Protein AF-A0A3D3F294-F1 (afdb_monomer_lite)

Sequence (96 aa):
ICTREPGGTPIAEAIRRILLDPLCAEMLPETELLLYNASRAQHTGELILPALQAGKIVISDRYYDSTYAYQGAARSLDYAVIDSLTAFATFNTEPD

Secondary structure (DSSP, 8-state):
-EEESS-SSHHHHHHHHHHT-GGGTT--HHHHHHHHHHHHHHHIIIIIHHHHHTT---EEE--THHHIIIIIITT---HHHHHHHHHHHTTT----

Foldseek 3Di:
DEEEPCDRDPVSVVLVCCLPPPVNVVDDLVNNLLSRLVSLLCNQVVPVVVCVVVVHDYHYHDDLVVCCVCSCPVVVDDPVVSVVSRCVSNVVDDDD

Radius of gyration: 13.17 Å; chains: 1; bounding box: 28×28×33 Å

Structure (mmCIF, N/CA/C/O backbone):
data_AF-A0A3D3F294-F1
#
_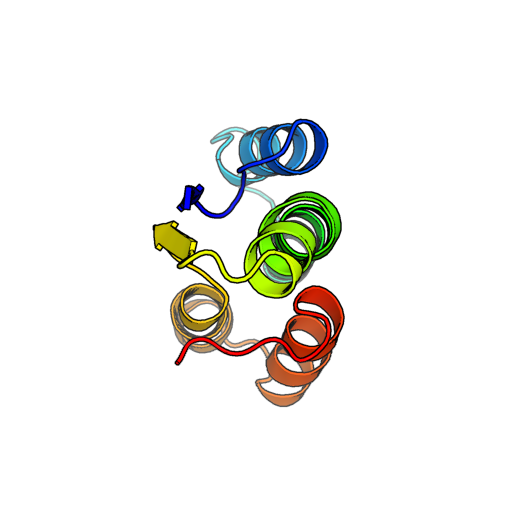entry.id   AF-A0A3D3F294-F1
#
loop_
_atom_site.group_PDB
_atom_site.id
_atom_site.type_symbol
_atom_site.label_atom_id
_atom_site.label_alt_id
_atom_site.label_comp_id
_atom_site.label_asym_id
_atom_site.label_entity_id
_atom_site.label_seq_id
_atom_site.pdbx_PDB_ins_code
_atom_site.Cartn_x
_atom_site.Cartn_y
_atom_site.Cartn_z
_atom_site.occupancy
_atom_site.B_iso_or_equiv
_atom_site.auth_seq_id
_atom_site.auth_comp_id
_atom_site.auth_asym_id
_atom_site.auth_atom_id
_atom_site.pdbx_PDB_model_num
ATOM 1 N N . ILE A 1 1 ? -14.217 3.262 8.935 1.00 94.25 1 ILE A N 1
ATOM 2 C CA . ILE A 1 1 ? -13.457 4.394 8.364 1.00 94.25 1 ILE A CA 1
ATOM 3 C C . ILE A 1 1 ? -13.240 4.131 6.886 1.00 94.25 1 ILE A C 1
ATOM 5 O O . ILE A 1 1 ? -13.120 2.969 6.520 1.00 94.25 1 ILE A O 1
ATOM 9 N N . CYS A 1 2 ? -13.222 5.178 6.065 1.00 97.12 2 CYS A N 1
ATOM 10 C CA . CYS A 1 2 ? -12.900 5.064 4.644 1.00 97.12 2 CYS A CA 1
ATOM 11 C C . CYS A 1 2 ? -11.515 5.666 4.399 1.00 97.12 2 CYS A C 1
ATOM 13 O O . CYS A 1 2 ? -11.236 6.753 4.905 1.00 97.12 2 CYS A O 1
ATOM 15 N N . THR A 1 3 ? -10.663 4.966 3.659 1.00 97.81 3 THR A N 1
ATOM 16 C CA . THR A 1 3 ? -9.283 5.374 3.354 1.00 97.81 3 THR A CA 1
ATOM 17 C C . THR A 1 3 ? -8.861 4.876 1.960 1.00 97.81 3 THR A C 1
ATOM 19 O O . THR A 1 3 ? -9.695 4.324 1.242 1.00 97.81 3 THR A O 1
ATOM 22 N N . ARG A 1 4 ? -7.611 5.107 1.532 1.00 97.31 4 ARG A N 1
ATOM 23 C CA . ARG A 1 4 ? -7.096 4.671 0.221 1.00 97.31 4 ARG A CA 1
ATOM 24 C C . ARG A 1 4 ? -5.584 4.458 0.184 1.00 97.31 4 ARG A C 1
ATOM 26 O O . ARG A 1 4 ? -4.848 5.166 0.869 1.00 97.31 4 ARG A O 1
ATOM 33 N N . GLU A 1 5 ? -5.125 3.609 -0.736 1.00 95.94 5 GLU A N 1
ATOM 34 C CA . GLU A 1 5 ? -3.700 3.400 -1.026 1.00 95.94 5 GLU A CA 1
ATOM 35 C C . GLU A 1 5 ? -3.287 3.746 -2.470 1.00 95.94 5 GLU A C 1
ATOM 37 O O . GLU A 1 5 ? -4.081 3.611 -3.406 1.00 95.94 5 GLU A O 1
ATOM 42 N N . PRO A 1 6 ? -2.030 4.193 -2.684 1.00 96.69 6 PRO A N 1
ATOM 43 C CA . PRO A 1 6 ? -1.080 4.663 -1.666 1.00 96.69 6 PRO A CA 1
ATOM 44 C C . PRO A 1 6 ? -1.589 5.980 -1.064 1.00 96.69 6 PRO A C 1
ATOM 46 O O . PRO A 1 6 ? -2.192 6.773 -1.791 1.00 96.69 6 PRO A O 1
ATOM 49 N N . GLY A 1 7 ? -1.394 6.217 0.237 1.00 97.19 7 GLY A N 1
ATOM 50 C CA . GLY A 1 7 ? -1.929 7.398 0.928 1.00 97.19 7 GLY A CA 1
ATOM 51 C C . GLY A 1 7 ? -2.573 7.114 2.286 1.00 97.19 7 GLY A C 1
ATOM 52 O O . GLY A 1 7 ? -2.239 6.139 2.945 1.00 97.19 7 GLY A O 1
ATOM 53 N N . GLY A 1 8 ? -3.466 8.004 2.725 1.00 96.62 8 GLY A N 1
ATOM 54 C CA . GLY A 1 8 ? -4.246 7.839 3.963 1.00 96.62 8 GLY A CA 1
ATOM 55 C C . GLY A 1 8 ? -3.614 8.446 5.223 1.00 96.62 8 GLY A C 1
ATOM 56 O O . GLY A 1 8 ? -4.324 8.714 6.188 1.00 96.62 8 GLY A O 1
ATOM 57 N N . THR A 1 9 ? -2.314 8.753 5.204 1.00 98.06 9 THR A N 1
ATOM 58 C CA . THR A 1 9 ? -1.602 9.477 6.278 1.00 98.06 9 THR A CA 1
ATOM 59 C C . THR A 1 9 ? -0.636 10.512 5.690 1.00 98.06 9 THR A C 1
ATOM 61 O O . THR A 1 9 ? -0.275 10.398 4.516 1.00 98.06 9 THR A O 1
ATOM 64 N N . PRO A 1 10 ? -0.175 11.528 6.450 1.00 98.44 10 PRO A N 1
ATOM 65 C CA . PRO A 1 10 ? 0.700 12.574 5.909 1.00 98.44 10 PRO A CA 1
ATOM 66 C C . PRO A 1 10 ? 1.975 12.047 5.230 1.00 98.44 10 PRO A C 1
ATOM 68 O O . PRO A 1 10 ? 2.349 12.528 4.158 1.00 98.44 10 PRO A O 1
ATOM 71 N N . ILE A 1 11 ? 2.618 11.034 5.820 1.00 98.56 11 ILE A N 1
ATOM 72 C CA . ILE A 1 11 ? 3.808 10.384 5.249 1.00 98.56 11 ILE A CA 1
ATOM 73 C C . ILE A 1 11 ? 3.426 9.545 4.021 1.00 98.56 11 ILE A C 1
ATOM 75 O O . ILE A 1 11 ? 4.072 9.656 2.978 1.00 98.56 11 ILE A O 1
ATOM 79 N N . ALA A 1 12 ? 2.345 8.762 4.092 1.00 98.38 12 ALA A N 1
ATOM 80 C CA . ALA A 1 12 ? 1.893 7.952 2.965 1.00 98.38 12 ALA A CA 1
ATOM 81 C C . ALA A 1 12 ? 1.478 8.811 1.751 1.00 98.38 12 ALA A C 1
ATOM 83 O O . ALA A 1 12 ? 1.748 8.432 0.611 1.00 98.38 12 ALA A O 1
ATOM 84 N N . GLU A 1 13 ? 0.893 9.994 1.976 1.00 98.44 13 GLU A N 1
ATOM 85 C CA . GLU A 1 13 ? 0.581 10.978 0.930 1.00 98.44 13 GLU A CA 1
ATOM 86 C C . GLU A 1 13 ? 1.839 11.618 0.330 1.00 98.44 13 GLU A C 1
ATOM 88 O O . GLU A 1 13 ? 1.862 11.928 -0.862 1.00 98.44 13 GLU A O 1
ATOM 93 N N . ALA A 1 14 ? 2.902 11.809 1.117 1.00 98.50 14 ALA A N 1
ATOM 94 C CA . ALA A 1 14 ? 4.180 12.271 0.582 1.00 98.50 14 ALA A CA 1
ATOM 95 C C . ALA A 1 14 ? 4.792 11.249 -0.379 1.00 98.50 14 ALA A C 1
ATOM 97 O O . ALA A 1 14 ? 5.236 11.621 -1.463 1.00 98.50 14 ALA A O 1
ATOM 98 N N . ILE A 1 15 ? 4.727 9.967 -0.022 1.00 98.38 15 ILE A N 1
ATOM 99 C CA . ILE A 1 15 ? 5.181 8.875 -0.885 1.00 98.38 15 ILE A CA 1
ATOM 100 C C . ILE A 1 15 ? 4.308 8.772 -2.144 1.00 98.38 15 ILE A C 1
ATOM 102 O O . ILE A 1 15 ? 4.837 8.660 -3.249 1.00 98.38 15 ILE A O 1
ATOM 106 N N . ARG A 1 16 ? 2.978 8.891 -2.008 1.00 97.88 16 ARG A N 1
ATOM 107 C CA . ARG A 1 16 ? 2.047 8.907 -3.150 1.00 97.88 16 ARG A CA 1
ATOM 108 C C . ARG A 1 16 ? 2.429 9.959 -4.189 1.00 97.88 16 ARG A C 1
ATOM 110 O O . ARG A 1 16 ? 2.330 9.678 -5.378 1.00 97.88 16 ARG A O 1
ATOM 117 N N . ARG A 1 17 ? 2.833 11.160 -3.760 1.00 97.81 17 ARG A N 1
ATOM 118 C CA . ARG A 1 17 ? 3.232 12.222 -4.696 1.00 97.81 17 ARG A CA 1
ATOM 119 C C . ARG A 1 17 ? 4.387 11.782 -5.588 1.00 97.81 17 ARG A C 1
ATOM 121 O O . ARG A 1 17 ? 4.307 12.027 -6.777 1.00 97.81 17 ARG A O 1
ATOM 128 N N . ILE A 1 18 ? 5.385 11.092 -5.037 1.00 97.31 18 ILE A N 1
ATOM 129 C CA . ILE A 1 18 ? 6.527 10.566 -5.802 1.00 97.31 18 ILE A CA 1
ATOM 130 C C . ILE A 1 18 ? 6.067 9.460 -6.761 1.00 97.31 18 ILE A C 1
ATOM 132 O O . ILE A 1 18 ? 6.414 9.477 -7.934 1.00 97.31 18 ILE A O 1
ATOM 136 N N . LEU A 1 19 ? 5.245 8.521 -6.277 1.00 95.44 19 LEU A N 1
ATOM 137 C CA . LEU A 1 19 ? 4.745 7.394 -7.078 1.00 95.44 19 LEU A CA 1
ATOM 138 C C . LEU A 1 19 ? 3.899 7.820 -8.285 1.00 95.44 19 LEU A C 1
ATOM 140 O O . LEU A 1 19 ? 3.817 7.083 -9.262 1.00 95.44 19 LEU A O 1
ATOM 144 N N . LEU A 1 20 ? 3.221 8.965 -8.196 1.00 95.06 20 LEU A N 1
ATOM 145 C CA . LEU A 1 20 ? 2.318 9.458 -9.238 1.00 95.06 20 LEU A CA 1
ATOM 146 C C . LEU A 1 20 ? 2.883 10.652 -10.011 1.00 95.06 20 LEU A C 1
ATOM 148 O O . LEU A 1 20 ? 2.167 11.205 -10.846 1.00 95.06 20 LEU A O 1
ATOM 152 N N . ASP A 1 21 ? 4.121 11.063 -9.731 1.00 96.62 21 ASP A N 1
ATOM 153 C CA . ASP A 1 21 ? 4.774 12.149 -10.453 1.00 96.62 21 ASP A CA 1
ATOM 154 C C . ASP A 1 21 ? 5.214 11.655 -11.843 1.00 96.62 21 ASP A C 1
ATOM 156 O O . ASP A 1 21 ? 6.078 10.777 -11.935 1.00 96.62 21 ASP A O 1
ATOM 160 N N . PRO A 1 22 ? 4.673 12.210 -12.946 1.00 92.75 22 PRO A N 1
ATOM 161 C CA . PRO A 1 22 ? 5.097 11.843 -14.295 1.00 92.75 22 PRO A CA 1
ATOM 162 C C . PRO A 1 22 ? 6.571 12.155 -14.578 1.00 92.75 22 PRO A C 1
ATOM 164 O O . PRO A 1 22 ? 7.132 11.606 -15.525 1.00 92.75 22 PRO A O 1
ATOM 167 N N . LEU A 1 23 ? 7.194 13.043 -13.794 1.00 95.69 23 LEU A N 1
ATOM 168 C CA . LEU A 1 23 ? 8.617 13.360 -13.899 1.00 95.69 23 LEU A CA 1
ATOM 169 C C . LEU A 1 23 ? 9.518 12.273 -13.305 1.00 95.69 23 LEU A C 1
ATOM 171 O O . LEU A 1 23 ? 10.709 12.301 -13.577 1.00 95.69 23 LEU A O 1
ATOM 175 N N . CYS A 1 24 ? 8.970 11.322 -12.543 1.00 93.88 24 CYS A N 1
ATOM 176 C CA . CYS A 1 24 ? 9.697 10.184 -11.973 1.00 93.88 24 CYS A CA 1
ATOM 177 C C . CYS A 1 24 ? 9.557 8.912 -12.832 1.00 93.88 24 CYS A C 1
ATOM 179 O O . CYS A 1 24 ? 9.514 7.796 -12.309 1.00 93.88 24 CYS A O 1
ATOM 181 N N . ALA A 1 25 ? 9.447 9.058 -14.156 1.00 89.75 25 ALA A N 1
ATOM 182 C CA . ALA A 1 25 ? 9.199 7.947 -15.078 1.00 89.75 25 ALA A CA 1
ATOM 183 C C . ALA A 1 25 ? 10.362 6.935 -15.159 1.00 89.75 25 ALA A C 1
ATOM 185 O O . ALA A 1 25 ? 10.157 5.793 -15.567 1.00 89.75 25 ALA A O 1
ATOM 186 N N . GLU A 1 26 ? 11.572 7.331 -14.759 1.00 94.19 26 GLU A N 1
ATOM 187 C CA . GLU A 1 26 ? 12.765 6.482 -14.676 1.00 94.19 26 GLU A CA 1
ATOM 188 C C . GLU A 1 26 ? 12.782 5.536 -13.464 1.00 94.19 26 GLU A C 1
ATOM 190 O O . GLU A 1 26 ? 13.730 4.763 -13.304 1.00 94.19 26 GLU A O 1
ATOM 195 N N . MET A 1 27 ? 11.758 5.588 -12.603 1.00 94.88 27 MET A N 1
ATOM 196 C CA . MET A 1 27 ? 11.669 4.75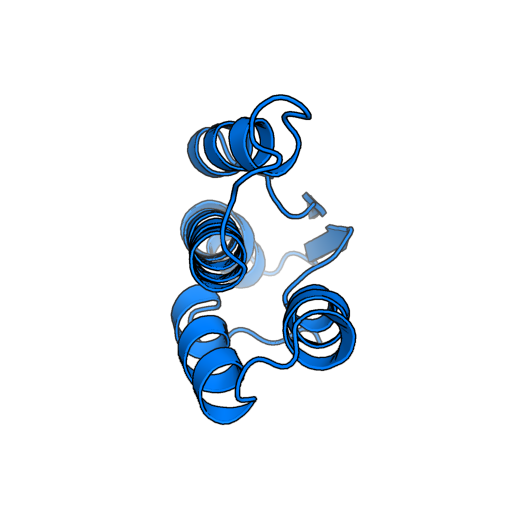4 -11.409 1.00 94.88 27 MET A CA 1
ATOM 197 C C . MET A 1 27 ? 11.731 3.262 -11.758 1.00 94.88 27 MET A C 1
ATOM 199 O O . MET A 1 27 ? 10.920 2.732 -12.526 1.00 94.88 27 MET A O 1
ATOM 203 N N . LEU A 1 28 ? 12.700 2.575 -11.150 1.00 94.44 28 LEU A N 1
ATOM 204 C CA . LEU A 1 28 ? 12.850 1.133 -11.291 1.00 94.44 28 LEU A CA 1
ATOM 205 C C . LEU A 1 28 ? 11.679 0.393 -10.620 1.00 94.44 28 LEU A C 1
ATOM 207 O O . LEU A 1 28 ? 11.156 0.872 -9.606 1.00 94.44 28 LEU A O 1
ATOM 211 N N . PRO A 1 29 ? 11.288 -0.791 -11.125 1.00 91.62 29 PRO A N 1
ATOM 212 C CA . PRO A 1 29 ? 10.221 -1.594 -10.529 1.00 91.62 29 PRO A CA 1
ATOM 213 C C . PRO A 1 29 ? 10.411 -1.891 -9.036 1.00 91.62 29 PRO A C 1
ATOM 215 O O . PRO A 1 29 ? 9.449 -1.865 -8.272 1.00 91.62 29 PRO A O 1
ATOM 218 N N . GLU A 1 30 ? 11.644 -2.141 -8.599 1.00 92.50 30 GLU A N 1
ATOM 219 C CA . GLU A 1 30 ? 11.983 -2.417 -7.204 1.00 92.50 30 GLU A CA 1
ATOM 220 C C . GLU A 1 30 ? 11.774 -1.180 -6.329 1.00 92.50 30 GLU A C 1
ATOM 222 O O . GLU A 1 30 ? 11.234 -1.278 -5.228 1.00 92.50 30 GLU A O 1
ATOM 227 N N . THR A 1 31 ? 12.155 0.001 -6.826 1.00 95.50 31 THR A N 1
ATOM 228 C CA . THR A 1 31 ? 11.907 1.273 -6.136 1.00 95.50 31 THR A CA 1
ATOM 229 C C . THR A 1 31 ? 10.409 1.533 -6.006 1.00 95.50 31 THR A C 1
ATOM 231 O O . THR A 1 31 ? 9.949 1.875 -4.918 1.00 95.50 31 THR A O 1
ATOM 234 N N . GLU A 1 32 ? 9.644 1.317 -7.078 1.00 94.31 32 GLU A N 1
ATOM 235 C CA . GLU A 1 32 ? 8.184 1.450 -7.072 1.00 94.31 32 GLU A CA 1
ATOM 236 C C . GLU A 1 32 ? 7.556 0.505 -6.033 1.00 94.31 32 GLU A C 1
ATOM 238 O O . GLU A 1 32 ? 6.801 0.952 -5.167 1.00 94.31 32 GLU A O 1
ATOM 243 N N . LEU A 1 33 ? 7.933 -0.781 -6.043 1.00 93.81 33 LEU A N 1
ATOM 244 C CA . LEU A 1 33 ? 7.470 -1.782 -5.077 1.00 93.81 33 LEU A CA 1
ATOM 245 C C . LEU A 1 33 ? 7.773 -1.374 -3.628 1.00 93.81 33 LEU A C 1
ATOM 247 O O . LEU A 1 33 ? 6.898 -1.463 -2.761 1.00 93.81 33 LEU A O 1
ATOM 251 N N . LEU A 1 34 ? 8.999 -0.926 -3.352 1.00 96.44 34 LEU A N 1
ATOM 252 C CA . LEU A 1 34 ? 9.414 -0.513 -2.012 1.00 96.44 34 LEU A CA 1
ATOM 253 C C . LEU A 1 34 ? 8.668 0.738 -1.543 1.00 96.44 34 LEU A C 1
ATOM 255 O O . LEU A 1 34 ? 8.264 0.799 -0.385 1.00 96.44 34 LEU A O 1
ATOM 259 N N . LEU A 1 35 ? 8.427 1.712 -2.423 1.00 97.31 35 LEU A N 1
ATOM 260 C CA . LEU A 1 35 ? 7.666 2.916 -2.084 1.00 97.31 35 LEU A CA 1
ATOM 261 C C . LEU A 1 35 ? 6.187 2.605 -1.823 1.00 97.31 35 LEU A C 1
ATOM 263 O O . LEU A 1 35 ? 5.625 3.111 -0.851 1.00 97.31 35 LEU A O 1
ATOM 267 N N . TYR A 1 36 ? 5.561 1.733 -2.617 1.00 96.50 36 TYR A N 1
ATOM 268 C CA . TYR A 1 36 ? 4.208 1.252 -2.318 1.00 96.50 36 TYR A CA 1
ATOM 269 C C . TYR A 1 36 ? 4.144 0.586 -0.938 1.00 96.50 36 TYR A C 1
ATOM 271 O O . T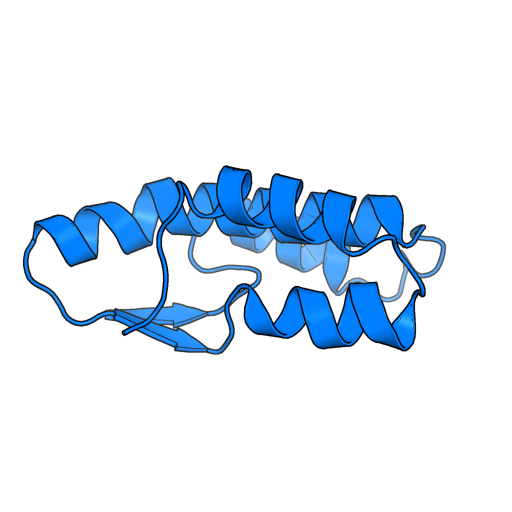YR A 1 36 ? 3.267 0.918 -0.140 1.00 96.50 36 TYR A O 1
ATOM 279 N N . ASN A 1 37 ? 5.101 -0.291 -0.620 1.00 97.19 37 ASN A N 1
ATOM 280 C CA . ASN A 1 37 ? 5.165 -0.948 0.687 1.00 97.19 37 ASN A CA 1
ATOM 281 C C . ASN A 1 37 ? 5.484 0.027 1.832 1.00 97.19 37 ASN A C 1
ATOM 283 O O . ASN A 1 37 ? 4.915 -0.102 2.910 1.00 97.19 37 ASN A O 1
ATOM 287 N N . ALA A 1 38 ? 6.315 1.047 1.610 1.00 98.31 38 ALA A N 1
ATOM 288 C CA . ALA A 1 38 ? 6.579 2.087 2.603 1.00 98.31 38 ALA A CA 1
ATOM 289 C C . ALA A 1 38 ? 5.320 2.920 2.907 1.00 98.31 38 ALA A C 1
ATOM 291 O O . ALA A 1 38 ? 5.012 3.180 4.070 1.00 98.31 38 ALA A O 1
ATOM 292 N N . SER A 1 39 ? 4.560 3.295 1.870 1.00 98.38 39 SER A N 1
ATOM 293 C CA . SER A 1 39 ? 3.266 3.978 2.018 1.00 98.38 39 SER A CA 1
ATOM 294 C C . SER A 1 39 ? 2.279 3.116 2.813 1.00 98.38 39 SER A C 1
ATOM 296 O O . SER A 1 39 ? 1.670 3.595 3.771 1.00 98.38 39 SER A O 1
ATOM 298 N N . ARG A 1 40 ? 2.196 1.824 2.473 1.00 97.88 40 ARG A N 1
ATOM 299 C CA . ARG A 1 40 ? 1.337 0.834 3.133 1.00 97.88 40 ARG A CA 1
ATOM 300 C C . ARG A 1 40 ? 1.700 0.595 4.591 1.00 97.88 40 ARG A C 1
ATOM 302 O O . ARG A 1 40 ? 0.802 0.567 5.424 1.00 97.88 40 ARG A O 1
ATOM 309 N N . ALA A 1 41 ? 2.983 0.469 4.921 1.00 98.56 41 ALA A N 1
ATOM 310 C CA . ALA A 1 41 ? 3.427 0.266 6.300 1.00 98.56 41 ALA A CA 1
ATOM 311 C C . ALA A 1 41 ? 3.012 1.427 7.200 1.00 98.56 41 ALA A C 1
ATOM 313 O O . ALA A 1 41 ? 2.461 1.219 8.282 1.00 98.56 41 ALA A O 1
ATOM 314 N N . GLN A 1 42 ? 3.189 2.656 6.717 1.00 98.75 42 GLN A N 1
ATOM 315 C CA . GLN A 1 42 ? 2.741 3.825 7.454 1.00 98.75 42 GLN A CA 1
ATOM 316 C C . GLN A 1 42 ? 1.216 3.845 7.610 1.00 98.75 42 GLN A C 1
ATOM 318 O O . GLN A 1 42 ? 0.707 4.049 8.708 1.00 98.75 42 GLN A O 1
ATOM 323 N N . HIS A 1 43 ? 0.486 3.631 6.517 1.00 98.44 43 HIS A N 1
ATOM 324 C CA . HIS A 1 43 ? -0.971 3.651 6.511 1.00 98.44 43 HIS A CA 1
ATOM 325 C C . HIS A 1 43 ? -1.571 2.573 7.426 1.00 98.44 43 HIS A C 1
ATOM 327 O O . HIS A 1 43 ? -2.470 2.849 8.225 1.00 98.44 43 HIS A O 1
ATOM 333 N N . THR A 1 44 ? -1.020 1.363 7.371 1.00 98.25 44 THR A N 1
ATOM 334 C CA . THR A 1 44 ? -1.480 0.227 8.169 1.00 98.25 44 THR A CA 1
ATOM 335 C C . THR A 1 44 ? -1.208 0.450 9.652 1.00 98.25 44 THR A C 1
ATOM 337 O O . THR A 1 44 ? -2.117 0.306 10.469 1.00 98.25 44 THR A O 1
ATOM 340 N N . GLY A 1 45 ? 0.016 0.859 10.000 1.00 98.44 45 GLY A N 1
ATOM 341 C CA . GLY A 1 45 ? 0.425 1.070 11.387 1.00 98.44 45 GLY A CA 1
ATOM 342 C C . GLY A 1 45 ? -0.254 2.263 12.060 1.00 98.44 45 GLY A C 1
ATOM 343 O O . GLY A 1 45 ? -0.663 2.170 13.214 1.00 98.44 45 GLY A O 1
ATOM 344 N N . GLU A 1 46 ? -0.391 3.383 11.350 1.00 98.50 46 GLU A N 1
ATOM 345 C CA . GLU A 1 46 ? -0.904 4.633 11.924 1.00 98.50 46 GLU A CA 1
ATOM 346 C C . GLU A 1 46 ? -2.436 4.733 11.871 1.00 98.50 46 GLU A C 1
ATOM 348 O O . GLU A 1 46 ? -3.031 5.345 12.759 1.00 98.50 46 GLU A O 1
ATOM 353 N N . LEU A 1 47 ? -3.090 4.140 10.861 1.00 98.00 47 LEU A N 1
ATOM 354 C CA . LEU A 1 47 ? -4.531 4.315 10.639 1.00 98.00 47 LEU A CA 1
ATOM 355 C C . LEU A 1 47 ? -5.340 3.015 10.724 1.00 98.00 47 LEU A C 1
ATOM 357 O O . LEU A 1 47 ? -6.334 2.977 11.453 1.00 98.00 47 LEU A O 1
ATOM 361 N N . ILE A 1 48 ? -4.956 1.967 9.986 1.00 98.19 48 ILE A N 1
ATOM 362 C CA . ILE A 1 48 ? -5.771 0.742 9.875 1.00 98.19 48 ILE A CA 1
ATOM 363 C C . ILE A 1 48 ? -5.788 -0.025 11.199 1.00 98.19 48 ILE A C 1
ATOM 365 O O . ILE A 1 48 ? -6.864 -0.259 11.750 1.00 98.19 48 ILE A O 1
ATOM 369 N N . LEU A 1 49 ? -4.618 -0.378 11.740 1.00 98.25 49 LEU A N 1
ATOM 370 C CA . LEU A 1 49 ? -4.516 -1.180 12.961 1.00 98.25 49 LEU A CA 1
ATOM 371 C C . LEU A 1 49 ? -5.228 -0.527 14.158 1.00 98.25 49 LEU A C 1
ATOM 373 O O . LEU A 1 49 ? -6.047 -1.207 14.782 1.00 98.25 49 LEU A O 1
ATOM 377 N N . PRO A 1 50 ? -5.039 0.776 14.459 1.00 98.50 50 PRO A N 1
ATOM 378 C CA . PRO A 1 50 ? -5.786 1.426 15.536 1.00 98.50 50 PRO A CA 1
ATOM 379 C C . PRO A 1 50 ? -7.305 1.426 15.316 1.00 98.50 50 PRO A C 1
ATOM 381 O O . PRO A 1 50 ? -8.074 1.321 16.274 1.00 98.50 50 PRO A O 1
ATOM 384 N N . ALA A 1 51 ? -7.771 1.540 14.067 1.00 98.19 51 ALA A N 1
ATOM 385 C CA . ALA A 1 51 ? -9.199 1.507 13.760 1.00 98.19 51 ALA A CA 1
ATOM 386 C C . ALA A 1 51 ? -9.804 0.111 13.965 1.00 98.19 51 ALA A C 1
ATOM 388 O O . ALA A 1 51 ? -10.878 0.009 14.565 1.00 98.19 51 ALA A O 1
ATOM 389 N N . LEU A 1 52 ? -9.107 -0.939 13.523 1.00 97.81 52 LEU A N 1
ATOM 390 C CA . LEU A 1 52 ? -9.513 -2.330 13.733 1.00 97.81 52 LEU A CA 1
ATOM 391 C C . LEU A 1 52 ? -9.526 -2.687 15.226 1.00 97.81 52 LEU A C 1
ATOM 393 O O . LEU A 1 52 ? -10.509 -3.234 15.717 1.00 97.81 52 LEU A O 1
ATOM 397 N N . GLN A 1 53 ? -8.495 -2.287 15.979 1.00 97.88 53 GLN A N 1
ATOM 398 C CA . GLN A 1 53 ? -8.434 -2.470 17.438 1.00 97.88 53 GLN A CA 1
ATOM 399 C C . GLN A 1 53 ? -9.590 -1.776 18.173 1.00 97.88 53 GLN A C 1
ATOM 401 O O . GLN A 1 53 ? -10.051 -2.254 19.206 1.00 97.88 53 GLN A O 1
ATOM 406 N N . ALA A 1 54 ? -10.093 -0.667 17.627 1.00 98.25 54 ALA A N 1
ATOM 407 C CA . ALA A 1 54 ? -11.269 0.031 18.137 1.00 98.25 54 ALA A CA 1
ATOM 408 C C . ALA A 1 54 ? -12.610 -0.591 17.687 1.00 98.25 54 ALA A C 1
ATOM 410 O O . ALA A 1 54 ? -13.660 0.018 17.902 1.00 98.25 54 ALA A O 1
ATOM 411 N N . GLY A 1 55 ? -12.596 -1.759 17.034 1.00 97.81 55 GLY A N 1
ATOM 412 C CA . GLY A 1 55 ? -13.791 -2.466 16.564 1.00 97.81 55 GLY A CA 1
ATOM 413 C C . GLY A 1 55 ? -14.487 -1.800 15.375 1.00 97.81 55 GLY A C 1
ATOM 414 O O . GLY A 1 55 ? -15.686 -1.992 15.174 1.00 97.81 55 GLY A O 1
ATOM 415 N N . LYS A 1 56 ? -13.777 -0.967 14.603 1.00 98.25 56 LYS A N 1
ATOM 416 C CA . LYS A 1 56 ? -14.349 -0.277 13.440 1.00 98.25 56 LYS A CA 1
ATOM 417 C C . LYS A 1 56 ? -14.141 -1.099 12.175 1.00 98.25 56 LYS A C 1
ATOM 419 O O . LYS A 1 56 ? -13.058 -1.615 11.940 1.00 98.25 56 LYS A O 1
ATOM 424 N N . ILE A 1 57 ? -15.137 -1.078 11.293 1.00 97.81 57 ILE A N 1
ATOM 425 C CA . ILE A 1 57 ? -14.980 -1.537 9.907 1.00 97.81 57 ILE A CA 1
ATOM 426 C C . ILE A 1 57 ? -14.063 -0.558 9.166 1.00 97.81 57 ILE A C 1
ATOM 428 O O . ILE A 1 57 ? -14.263 0.659 9.255 1.00 97.81 57 ILE A O 1
ATOM 432 N N . VAL A 1 58 ? -13.084 -1.066 8.419 1.00 97.88 58 VAL A N 1
ATOM 433 C CA . VAL A 1 58 ? -12.197 -0.284 7.545 1.00 97.88 58 VAL A CA 1
ATOM 434 C C . VAL A 1 58 ? -12.538 -0.606 6.093 1.00 97.88 58 VAL A C 1
ATOM 436 O O . VAL A 1 58 ? -12.570 -1.763 5.706 1.00 97.88 58 VAL A O 1
ATOM 439 N N . ILE A 1 59 ? -12.793 0.423 5.288 1.00 97.38 59 ILE A N 1
ATOM 440 C CA . ILE A 1 59 ? -12.983 0.303 3.842 1.00 97.38 59 ILE A CA 1
ATOM 441 C C . ILE A 1 59 ? -11.833 1.067 3.191 1.00 97.38 59 ILE A C 1
ATOM 443 O O . ILE A 1 59 ? -11.752 2.289 3.329 1.00 97.38 59 ILE A O 1
ATOM 447 N N . SER A 1 60 ? -10.932 0.355 2.518 1.00 96.50 60 SER A N 1
ATOM 448 C CA . SER A 1 60 ? -9.806 0.957 1.802 1.00 96.50 60 SER A CA 1
ATOM 449 C C . SER A 1 60 ? -10.012 0.835 0.296 1.00 96.50 60 SER A C 1
ATOM 451 O O . SER A 1 60 ? -10.236 -0.261 -0.214 1.00 96.50 60 SER A O 1
ATOM 453 N N . ASP A 1 61 ? -9.924 1.951 -0.425 1.00 94.75 61 ASP A N 1
ATOM 454 C CA . ASP A 1 61 ? -9.761 1.921 -1.878 1.00 94.75 61 ASP A CA 1
ATOM 455 C C . ASP A 1 61 ? -8.329 1.466 -2.194 1.00 94.75 61 ASP A C 1
ATOM 457 O O . ASP A 1 61 ? -7.366 2.221 -2.014 1.00 94.75 61 ASP A O 1
ATOM 461 N N . ARG A 1 62 ? -8.223 0.205 -2.631 1.00 93.69 62 ARG A N 1
ATOM 462 C CA . ARG A 1 62 ? -6.996 -0.595 -2.786 1.00 93.69 62 ARG A CA 1
ATOM 463 C C . ARG A 1 62 ? -6.316 -0.972 -1.469 1.00 93.69 62 ARG A C 1
ATOM 465 O O . ARG A 1 62 ? -6.500 -0.346 -0.426 1.00 93.69 62 ARG A O 1
ATOM 472 N N . TYR A 1 63 ? -5.507 -2.023 -1.570 1.00 91.69 63 TYR A N 1
ATOM 473 C CA . TYR A 1 63 ? -4.584 -2.504 -0.547 1.00 91.69 63 TYR A CA 1
ATOM 474 C C . TYR A 1 63 ? -3.482 -3.341 -1.227 1.00 91.69 63 TYR A C 1
ATOM 476 O O . TYR A 1 63 ? -3.093 -3.030 -2.361 1.00 91.69 63 TYR A O 1
ATOM 484 N N . TYR A 1 64 ? -2.967 -4.395 -0.592 1.00 86.50 64 TYR A N 1
ATOM 485 C CA . TYR A 1 64 ? -1.856 -5.165 -1.149 1.00 86.50 64 TYR A CA 1
ATOM 486 C C . TYR A 1 64 ? -2.170 -6.012 -2.382 1.00 86.50 64 TYR A C 1
ATOM 488 O O . TYR A 1 64 ? -1.250 -6.279 -3.152 1.00 86.50 64 TYR A O 1
ATOM 496 N N . ASP A 1 65 ? -3.430 -6.361 -2.657 1.00 81.75 65 ASP A N 1
ATOM 497 C CA . ASP A 1 65 ? -3.783 -7.127 -3.865 1.00 81.75 65 ASP A CA 1
ATOM 498 C C . ASP A 1 65 ? -3.365 -6.399 -5.151 1.00 81.75 65 ASP A C 1
ATOM 500 O O . ASP A 1 65 ? -2.976 -7.009 -6.148 1.00 81.75 65 ASP A O 1
ATOM 504 N N . SER A 1 66 ? -3.356 -5.059 -5.112 1.00 76.88 66 SER A N 1
ATOM 505 C CA . SER A 1 66 ? -2.860 -4.246 -6.225 1.00 76.88 66 SER A CA 1
ATOM 506 C C . SER A 1 66 ? -1.368 -4.487 -6.498 1.00 76.88 66 SER A C 1
ATOM 508 O O . SER A 1 66 ? -0.946 -4.421 -7.649 1.00 76.88 66 SER A O 1
ATOM 510 N N . THR A 1 67 ? -0.567 -4.818 -5.484 1.00 72.94 67 THR A N 1
ATOM 511 C CA . THR A 1 67 ? 0.873 -5.052 -5.653 1.00 72.94 67 THR A CA 1
ATOM 512 C C . THR A 1 67 ? 1.160 -6.309 -6.480 1.00 72.94 67 THR A C 1
ATOM 514 O O . THR A 1 67 ? 2.032 -6.292 -7.349 1.00 72.94 67 THR A O 1
ATOM 517 N N . TYR A 1 68 ? 0.367 -7.368 -6.321 1.00 74.25 68 TYR A N 1
ATOM 518 C CA . TYR A 1 68 ? 0.491 -8.579 -7.140 1.00 74.25 68 TYR A CA 1
ATOM 519 C C . TYR A 1 68 ? 0.175 -8.326 -8.618 1.00 74.25 68 TYR A C 1
ATOM 521 O O . TYR A 1 68 ? 0.871 -8.829 -9.503 1.00 74.25 68 TYR A O 1
ATOM 529 N N . ALA A 1 69 ? -0.848 -7.514 -8.892 1.00 70.19 69 ALA A N 1
ATOM 530 C CA . ALA A 1 69 ? -1.263 -7.200 -10.255 1.00 70.19 69 ALA A CA 1
ATOM 531 C C . ALA A 1 69 ? -0.246 -6.307 -10.987 1.00 70.19 69 ALA A C 1
ATOM 533 O O . ALA A 1 69 ? 0.132 -6.601 -12.121 1.00 70.19 69 ALA A O 1
ATOM 534 N N . TYR A 1 70 ? 0.214 -5.224 -10.354 1.00 70.19 70 TYR A N 1
ATOM 535 C CA . TYR A 1 70 ? 1.067 -4.242 -11.029 1.00 70.19 70 TYR A CA 1
ATOM 536 C C . TYR A 1 70 ? 2.556 -4.577 -10.937 1.00 70.19 70 TYR A C 1
ATOM 538 O O . TYR A 1 70 ? 3.265 -4.457 -11.932 1.00 70.19 70 TYR A O 1
ATOM 546 N N . GLN A 1 71 ? 3.047 -5.028 -9.785 1.00 69.81 71 GLN A N 1
ATOM 547 C CA . GLN A 1 71 ? 4.474 -5.300 -9.604 1.00 69.81 71 GLN A CA 1
ATOM 548 C C . GLN A 1 71 ? 4.830 -6.768 -9.884 1.00 69.81 71 GLN A C 1
ATOM 550 O O . GLN A 1 71 ? 5.883 -7.035 -10.456 1.00 69.81 71 GLN A O 1
ATOM 555 N N . GLY A 1 72 ? 3.937 -7.714 -9.581 1.00 65.50 72 GLY A N 1
ATOM 556 C CA . GLY A 1 72 ? 4.121 -9.122 -9.952 1.00 65.50 72 GLY A CA 1
ATOM 557 C C . GLY A 1 72 ? 3.920 -9.344 -11.451 1.00 65.50 72 GLY A C 1
ATOM 558 O O . GLY A 1 72 ? 4.874 -9.571 -12.192 1.00 65.50 72 GLY A O 1
ATOM 559 N N . ALA A 1 73 ? 2.679 -9.221 -11.925 1.00 63.81 73 ALA A N 1
ATOM 560 C CA . ALA A 1 73 ? 2.348 -9.582 -13.304 1.00 63.81 73 ALA A CA 1
ATOM 561 C C . ALA A 1 73 ? 2.886 -8.588 -14.352 1.00 63.81 73 ALA A C 1
ATOM 563 O O . ALA A 1 73 ? 3.411 -9.010 -15.381 1.00 63.81 73 ALA A O 1
ATOM 564 N N . ALA A 1 74 ? 2.788 -7.275 -14.110 1.00 65.50 74 ALA A N 1
ATOM 565 C CA . ALA A 1 74 ? 3.203 -6.272 -15.099 1.00 65.50 74 ALA A CA 1
ATOM 566 C C . ALA A 1 74 ? 4.705 -5.928 -15.070 1.00 65.50 74 ALA A C 1
ATOM 568 O O . ALA A 1 74 ? 5.228 -5.466 -16.084 1.00 65.50 74 ALA A O 1
ATOM 569 N N . ARG A 1 75 ? 5.418 -6.169 -13.959 1.00 73.56 75 ARG A N 1
ATOM 570 C CA . ARG A 1 75 ? 6.868 -5.900 -13.850 1.00 73.56 75 ARG A CA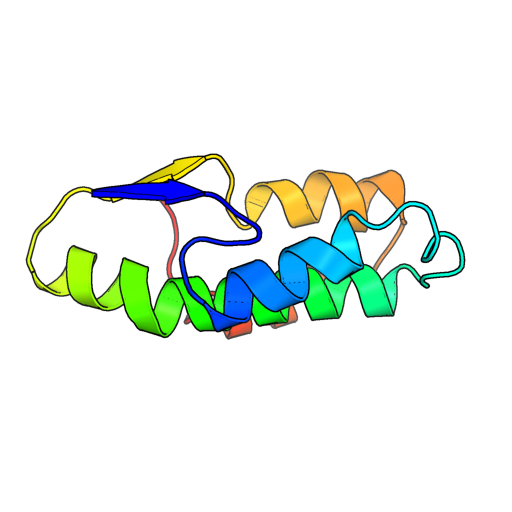 1
ATOM 571 C C . ARG A 1 75 ? 7.740 -7.151 -13.683 1.00 73.56 75 ARG A C 1
ATOM 573 O O . ARG A 1 75 ? 8.955 -7.010 -13.633 1.00 73.56 75 ARG A O 1
ATOM 580 N N . SER A 1 76 ? 7.150 -8.353 -13.673 1.00 80.62 76 SER A N 1
ATOM 581 C CA . SER A 1 76 ? 7.863 -9.644 -13.591 1.00 80.62 76 SER A CA 1
ATOM 582 C C . SER A 1 76 ? 8.773 -9.792 -12.361 1.00 80.62 76 SER A C 1
ATOM 584 O O . SER A 1 76 ? 9.815 -10.444 -12.440 1.00 80.62 76 SER A O 1
ATOM 586 N N . LEU A 1 77 ? 8.406 -9.182 -11.229 1.00 82.88 77 LEU A N 1
ATOM 587 C CA . LEU A 1 77 ? 9.137 -9.354 -9.971 1.00 82.88 77 LEU A CA 1
ATOM 588 C C . LEU A 1 77 ? 8.799 -10.702 -9.317 1.00 82.88 77 LEU A C 1
ATOM 590 O O . LEU A 1 77 ? 7.692 -11.218 -9.468 1.00 82.88 77 LEU A O 1
ATOM 594 N N . ASP A 1 78 ? 9.761 -11.257 -8.576 1.00 87.00 78 ASP A N 1
ATOM 595 C CA . ASP A 1 78 ? 9.599 -12.528 -7.866 1.00 87.00 78 ASP A CA 1
ATOM 596 C C . ASP A 1 78 ? 8.493 -12.426 -6.804 1.00 87.00 78 ASP A C 1
ATOM 598 O O . ASP A 1 78 ? 8.542 -11.582 -5.903 1.00 87.00 78 ASP A O 1
ATOM 602 N N . TYR A 1 79 ? 7.506 -13.318 -6.899 1.00 86.12 79 TYR A N 1
ATOM 603 C CA . TYR A 1 79 ? 6.403 -13.404 -5.950 1.00 86.12 79 TYR A CA 1
ATOM 604 C C . TYR A 1 79 ? 6.883 -13.634 -4.517 1.00 86.12 79 TYR A C 1
ATOM 606 O O . TYR A 1 79 ? 6.349 -13.007 -3.614 1.00 86.12 79 TYR A O 1
ATOM 614 N N . ALA A 1 80 ? 7.949 -14.408 -4.292 1.00 89.88 80 ALA A N 1
ATOM 615 C CA . ALA A 1 80 ? 8.467 -14.628 -2.941 1.00 89.88 80 ALA A CA 1
ATOM 616 C C . ALA A 1 80 ? 8.948 -13.320 -2.280 1.00 89.88 80 ALA A C 1
ATOM 618 O O . ALA A 1 80 ? 8.806 -13.124 -1.068 1.00 89.88 80 ALA A O 1
ATOM 619 N N . VAL A 1 81 ? 9.496 -12.397 -3.079 1.00 89.44 81 VAL A N 1
ATOM 620 C CA . VAL A 1 81 ? 9.900 -11.064 -2.611 1.00 89.44 81 VAL A CA 1
ATOM 621 C C . VAL A 1 81 ? 8.671 -10.199 -2.338 1.00 89.44 81 VAL A C 1
ATOM 623 O O . VAL A 1 81 ? 8.617 -9.530 -1.304 1.00 89.44 81 VAL A O 1
ATOM 626 N N . ILE A 1 82 ? 7.678 -10.226 -3.231 1.00 90.00 82 ILE A N 1
ATOM 627 C CA . ILE A 1 82 ? 6.422 -9.482 -3.064 1.00 90.00 82 ILE A CA 1
ATOM 628 C C . ILE A 1 82 ? 5.687 -9.927 -1.796 1.00 90.00 82 ILE A C 1
ATOM 630 O O . ILE A 1 82 ? 5.285 -9.062 -1.015 1.00 90.00 82 ILE A O 1
ATOM 634 N N . ASP A 1 83 ? 5.568 -11.234 -1.569 1.00 90.62 83 ASP A N 1
ATOM 635 C CA . ASP A 1 83 ? 4.923 -11.830 -0.397 1.00 90.62 83 ASP A CA 1
ATOM 636 C C . ASP A 1 83 ? 5.601 -11.342 0.884 1.00 90.62 83 ASP A C 1
ATOM 638 O O . ASP A 1 83 ? 4.956 -10.788 1.777 1.00 90.62 83 ASP A O 1
ATOM 642 N N . SER A 1 84 ? 6.931 -11.473 0.939 1.00 94.19 84 SER A N 1
ATOM 643 C CA . SER A 1 84 ? 7.731 -11.112 2.113 1.00 94.19 84 SER A CA 1
ATOM 644 C C . SER A 1 84 ? 7.613 -9.626 2.459 1.00 94.19 84 SER A C 1
ATOM 646 O O . SER A 1 84 ? 7.435 -9.264 3.623 1.00 94.19 84 SER A O 1
ATOM 648 N N . LEU A 1 85 ? 7.695 -8.748 1.454 1.00 94.94 85 LEU A N 1
ATOM 649 C CA . LEU A 1 85 ? 7.591 -7.300 1.652 1.00 94.94 8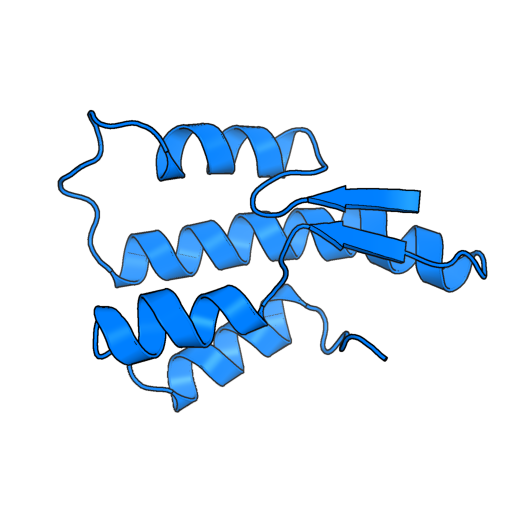5 LEU A CA 1
ATOM 650 C C . LEU A 1 85 ? 6.173 -6.871 2.019 1.00 94.94 85 LEU A C 1
ATOM 652 O O . LEU A 1 85 ? 6.001 -6.013 2.884 1.00 94.94 85 LEU A O 1
ATOM 656 N N . THR A 1 86 ? 5.171 -7.478 1.388 1.00 93.44 86 THR A N 1
ATOM 657 C CA . THR A 1 86 ? 3.764 -7.185 1.655 1.00 93.44 86 THR A CA 1
ATOM 658 C C . THR A 1 86 ? 3.395 -7.586 3.073 1.00 93.44 86 THR A C 1
ATOM 660 O O . THR A 1 86 ? 2.887 -6.746 3.808 1.00 93.44 86 THR A O 1
ATOM 663 N N . ALA A 1 87 ? 3.708 -8.817 3.487 1.00 95.50 87 ALA A N 1
ATOM 664 C CA . ALA A 1 87 ? 3.434 -9.300 4.839 1.00 95.50 87 ALA A CA 1
ATOM 665 C C . ALA A 1 87 ? 4.108 -8.420 5.903 1.00 95.50 87 ALA A C 1
ATOM 667 O O . ALA A 1 87 ? 3.500 -8.074 6.919 1.00 95.50 87 ALA A O 1
ATOM 668 N N . PHE A 1 88 ? 5.346 -7.988 5.640 1.00 97.50 88 PHE A N 1
ATOM 669 C CA . PHE A 1 88 ? 6.048 -7.044 6.502 1.00 97.50 88 PHE A CA 1
ATOM 670 C C . PHE A 1 88 ? 5.339 -5.682 6.570 1.00 97.50 88 PHE A C 1
ATOM 672 O O . PHE A 1 88 ? 5.095 -5.166 7.659 1.00 97.50 88 PHE A O 1
ATOM 679 N N . ALA A 1 89 ? 4.972 -5.107 5.422 1.00 97.44 89 ALA A N 1
ATOM 680 C CA . ALA A 1 89 ? 4.330 -3.798 5.342 1.00 97.44 89 ALA A CA 1
ATOM 681 C C . ALA A 1 89 ? 2.896 -3.786 5.892 1.00 97.44 89 ALA A C 1
ATOM 683 O O . ALA A 1 89 ? 2.414 -2.748 6.330 1.00 97.44 89 ALA A O 1
ATOM 684 N N . THR A 1 90 ? 2.198 -4.917 5.882 1.00 97.00 90 THR A N 1
ATOM 685 C CA . THR A 1 90 ? 0.827 -5.020 6.396 1.00 97.00 90 THR A CA 1
ATOM 686 C C . THR A 1 90 ? 0.783 -5.456 7.853 1.00 97.00 90 THR A C 1
ATOM 688 O O . THR A 1 90 ? -0.302 -5.572 8.416 1.00 97.00 90 THR A O 1
ATOM 691 N N . PHE A 1 91 ? 1.929 -5.722 8.488 1.00 97.44 91 PHE A N 1
ATOM 692 C CA . PHE A 1 91 ? 1.990 -6.349 9.812 1.00 97.44 91 PHE A CA 1
ATOM 693 C C . PHE A 1 91 ? 1.220 -7.683 9.865 1.00 97.44 91 PHE A C 1
ATOM 695 O O . PHE A 1 91 ? 0.616 -8.010 10.884 1.00 97.44 91 PHE A O 1
ATOM 702 N N . ASN A 1 92 ? 1.230 -8.444 8.763 1.00 96.50 92 ASN A N 1
ATOM 703 C CA . ASN A 1 92 ? 0.407 -9.642 8.549 1.00 96.50 92 ASN A CA 1
ATOM 704 C C . ASN A 1 92 ? -1.112 -9.389 8.655 1.00 96.50 92 ASN A C 1
ATOM 706 O O . ASN A 1 92 ? -1.870 -10.295 8.990 1.00 96.50 92 ASN A O 1
ATOM 710 N N . THR A 1 93 ? -1.562 -8.156 8.406 1.00 95.94 93 THR A N 1
ATOM 711 C CA . THR A 1 93 ? -2.991 -7.811 8.374 1.00 95.94 93 THR A CA 1
ATOM 712 C C . THR A 1 93 ? -3.558 -8.109 6.993 1.00 95.94 93 THR A C 1
ATOM 714 O O . THR A 1 93 ? -3.071 -7.563 5.998 1.00 95.94 93 THR A O 1
ATOM 717 N N . GLU A 1 94 ? -4.618 -8.910 6.951 1.00 94.25 94 GLU A N 1
ATOM 718 C CA . GLU A 1 94 ? -5.321 -9.328 5.736 1.00 94.25 94 GLU A CA 1
ATOM 719 C C . GLU A 1 94 ? -6.752 -8.754 5.723 1.00 94.25 94 GLU A C 1
ATOM 721 O O . GLU A 1 94 ? -7.346 -8.602 6.793 1.00 94.25 94 GLU A O 1
ATOM 726 N N . PRO A 1 95 ? -7.305 -8.374 4.555 1.00 93.50 95 PRO A N 1
ATOM 727 C CA . PRO A 1 95 ? -8.733 -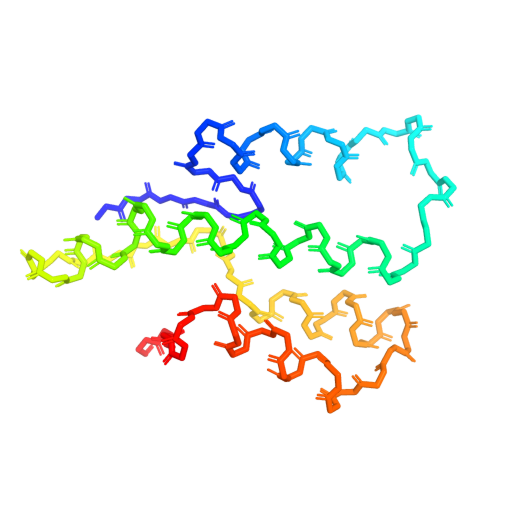8.107 4.408 1.00 93.50 95 PRO A CA 1
ATOM 728 C C . PRO A 1 95 ? -9.578 -9.355 4.708 1.00 93.50 95 PRO A C 1
ATOM 730 O O . PRO A 1 95 ? -9.147 -10.469 4.411 1.00 93.50 95 PRO A O 1
ATOM 733 N N . ASP A 1 96 ? -10.778 -9.140 5.256 1.00 89.88 96 ASP A N 1
ATOM 734 C CA . ASP A 1 96 ? -11.769 -10.191 5.548 1.00 89.88 96 ASP A CA 1
ATOM 735 C C . ASP A 1 96 ? -12.416 -10.801 4.287 1.00 89.88 96 ASP A C 1
ATOM 737 O O . ASP A 1 96 ? -12.633 -10.057 3.297 1.00 89.88 96 ASP A O 1
#

pLDDT: mean 92.64, std 8.6, range [63.81, 98.75]